Protein AF-A0A392QP48-F1 (afdb_monomer)

Secondary structure (DSSP, 8-state):
--S-TTTTT-HHHH--EEEEEETT--EEETTSS-HHHHHHHEEEEEEEPHHHHHHHHHHHHHHHHHHT----------------PPP-

Mean predicted aligned error: 13.51 Å

Sequence (88 aa):
MFGIEGKLEDPLRSGWQLVFVDRENDVLLLGDDPWESFVNNVWYIKILSPEDIQKMGEQAVETLALGSGQRLNGSGESHHIVSGQPPS

Organism: NCBI:txid97028

Radius of gyration: 26.82 Å; Cα contacts (8 Å, |Δi|>4): 64; chains: 1; bounding box: 52×22×88 Å

InterPro domains:
  IPR033389 AUX/IAA domain [PF02309] (14-53)
  IPR044835 Auxin response factor [PTHR31384] (1-57)
  IPR053793 PB1-like domain [PS51745] (1-52)

Foldseek 3Di:
DPPCPPLDVCCPVNVKFKWFAFPVRDIGGPDPDDPVVCVVTGPGIDIDHNVNVVVVVVVVVVVVVVVVPPDPPPPPPDDDDDDDDDDD

pLDDT: mean 77.68, std 19.41, range [39.34, 96.25]

Structure (mmCIF, N/CA/C/O backbone):
data_AF-A0A392QP48-F1
#
_entry.id   AF-A0A392QP48-F1
#
loop_
_atom_site.group_PDB
_atom_site.id
_atom_site.type_symbol
_atom_site.label_atom_id
_atom_site.label_alt_id
_atom_site.label_comp_id
_atom_site.label_asym_id
_atom_site.label_entity_id
_atom_site.label_seq_id
_atom_site.pdbx_PDB_ins_code
_atom_site.Cartn_x
_atom_site.Cartn_y
_atom_site.Cartn_z
_atom_site.occupancy
_atom_site.B_iso_or_equiv
_atom_site.auth_seq_id
_atom_site.auth_comp_id
_atom_site.auth_asym_id
_atom_site.auth_atom_id
_atom_site.pdbx_PDB_model_num
ATOM 1 N N . MET A 1 1 ? -17.047 -6.254 -6.110 1.00 67.25 1 MET A N 1
ATOM 2 C CA . MET A 1 1 ? -16.199 -7.325 -5.522 1.00 67.25 1 MET A CA 1
ATOM 3 C C . MET A 1 1 ? -16.013 -7.170 -4.012 1.00 67.25 1 MET A C 1
ATOM 5 O O . MET A 1 1 ? -16.063 -8.179 -3.333 1.00 67.25 1 MET A O 1
ATOM 9 N N . PHE A 1 2 ? -15.875 -5.952 -3.470 1.00 80.00 2 PHE A N 1
ATOM 10 C CA . PHE A 1 2 ? -15.680 -5.741 -2.021 1.00 80.00 2 PHE A CA 1
ATOM 11 C C . PHE A 1 2 ? -16.659 -4.736 -1.381 1.00 80.00 2 PHE A C 1
ATOM 13 O O . PHE A 1 2 ? -16.555 -4.461 -0.195 1.00 80.00 2 PHE A O 1
ATOM 20 N N . GLY A 1 3 ? -17.599 -4.163 -2.148 1.00 85.56 3 GLY A N 1
ATOM 21 C CA . GLY A 1 3 ? -18.567 -3.182 -1.629 1.00 85.56 3 GLY A CA 1
ATOM 22 C C . GLY A 1 3 ? -17.954 -1.847 -1.181 1.00 85.56 3 GLY A C 1
ATOM 23 O O . GLY A 1 3 ? -18.607 -1.077 -0.486 1.00 85.56 3 GLY A O 1
ATOM 24 N N . ILE A 1 4 ? -16.705 -1.572 -1.567 1.00 87.25 4 ILE A N 1
ATOM 25 C CA . ILE A 1 4 ? -15.935 -0.365 -1.215 1.00 87.25 4 ILE A CA 1
ATOM 26 C C . ILE A 1 4 ? -15.655 0.511 -2.442 1.00 87.25 4 ILE A C 1
ATOM 28 O O . ILE A 1 4 ? -14.606 1.147 -2.552 1.00 87.25 4 ILE A O 1
ATOM 32 N N . GLU A 1 5 ? -16.583 0.518 -3.397 1.00 87.00 5 GLU A N 1
ATOM 33 C CA . GLU A 1 5 ? -16.490 1.362 -4.589 1.00 87.00 5 GLU A CA 1
ATOM 34 C C . GLU A 1 5 ? -16.283 2.834 -4.195 1.00 87.00 5 GLU A C 1
ATOM 36 O O . GLU A 1 5 ? -16.922 3.353 -3.276 1.00 87.00 5 GLU A O 1
ATOM 41 N N . GLY A 1 6 ? -15.316 3.487 -4.840 1.00 85.25 6 GLY A N 1
ATOM 42 C CA . GLY A 1 6 ? -14.932 4.872 -4.566 1.00 85.25 6 GLY A CA 1
ATOM 43 C C . GLY A 1 6 ? -14.197 5.131 -3.249 1.00 85.25 6 GLY A C 1
ATOM 44 O O . GLY A 1 6 ? -13.805 6.264 -2.987 1.00 85.25 6 GLY A O 1
ATOM 45 N N . LYS A 1 7 ? -13.970 4.118 -2.400 1.00 88.25 7 LYS A N 1
ATOM 46 C CA . LYS A 1 7 ? -13.216 4.304 -1.147 1.00 88.25 7 LYS A CA 1
ATOM 47 C C . LYS A 1 7 ? -11.709 4.360 -1.384 1.00 88.25 7 LYS A C 1
ATOM 49 O O . LYS A 1 7 ? -11.036 5.153 -0.744 1.00 88.25 7 LYS A O 1
ATOM 54 N N . LEU A 1 8 ? -11.185 3.570 -2.316 1.00 88.00 8 LEU A N 1
ATOM 55 C CA . LEU A 1 8 ? -9.746 3.545 -2.6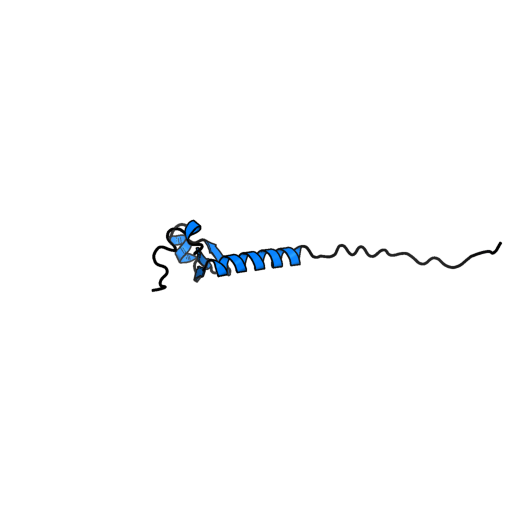11 1.00 88.00 8 LEU A CA 1
ATOM 56 C C . LEU A 1 8 ? -9.275 4.733 -3.468 1.00 88.00 8 LEU A C 1
ATOM 58 O O . LEU A 1 8 ? -8.079 4.981 -3.544 1.00 88.00 8 LEU A O 1
ATOM 62 N N . GLU A 1 9 ? -10.200 5.461 -4.102 1.00 87.50 9 GLU A N 1
ATOM 63 C CA . GLU A 1 9 ? -9.888 6.618 -4.957 1.00 87.50 9 GLU A CA 1
ATOM 64 C C . GLU A 1 9 ? -9.542 7.877 -4.146 1.00 87.50 9 GLU A C 1
ATOM 66 O O . GLU A 1 9 ? -8.811 8.738 -4.626 1.00 87.50 9 GLU A O 1
ATOM 71 N N . ASP A 1 10 ? -10.040 7.971 -2.908 1.00 87.50 10 ASP A N 1
ATOM 72 C CA . ASP A 1 10 ? -9.738 9.056 -1.968 1.00 87.50 10 ASP A CA 1
ATOM 73 C C . ASP A 1 10 ? -9.393 8.473 -0.583 1.00 87.50 10 ASP A C 1
ATOM 75 O O . ASP A 1 10 ? -10.247 8.445 0.317 1.00 87.50 10 ASP A O 1
ATOM 79 N N . PRO A 1 11 ? -8.155 7.968 -0.402 1.00 85.00 11 PRO A N 1
ATOM 80 C CA . PRO A 1 11 ? -7.707 7.354 0.850 1.00 85.00 11 PRO A CA 1
ATOM 81 C C . PRO A 1 11 ? -7.799 8.302 2.050 1.00 85.00 11 PRO A C 1
ATOM 83 O O . PRO A 1 11 ? -8.119 7.876 3.157 1.00 85.00 11 PRO A O 1
ATOM 86 N N . LEU A 1 12 ? -7.572 9.603 1.831 1.00 85.75 12 LEU A N 1
ATOM 87 C CA . LEU A 1 12 ? -7.601 10.629 2.878 1.00 85.75 12 LEU A CA 1
ATOM 88 C C . LEU A 1 12 ? -9.004 10.801 3.463 1.00 85.75 12 LEU A C 1
ATOM 90 O O . LEU A 1 12 ? -9.161 10.951 4.673 1.00 85.75 12 LEU A O 1
ATOM 94 N N . ARG A 1 13 ? -10.033 10.774 2.614 1.00 90.31 13 ARG A N 1
ATOM 95 C CA . ARG A 1 13 ? -11.425 10.916 3.053 1.00 90.31 13 ARG A CA 1
ATOM 96 C C . ARG A 1 13 ? -12.033 9.604 3.528 1.00 90.31 13 ARG A C 1
ATOM 98 O O . ARG A 1 13 ? -12.894 9.610 4.407 1.00 90.31 13 ARG A O 1
ATOM 105 N N . SER A 1 14 ? -11.672 8.491 2.899 1.00 92.25 14 SER A N 1
ATOM 106 C CA . SER A 1 14 ? -12.276 7.192 3.188 1.00 92.25 14 SER A CA 1
ATOM 107 C C . SER A 1 14 ? -11.599 6.465 4.350 1.00 92.25 14 SER A C 1
ATOM 109 O O . SER A 1 14 ? -12.254 5.647 4.997 1.00 92.25 14 SER A O 1
ATOM 111 N N . GLY A 1 15 ? -10.313 6.742 4.585 1.00 91.56 15 GLY A N 1
ATOM 112 C CA . GLY A 1 15 ? -9.439 5.989 5.479 1.00 91.56 15 GLY A CA 1
ATOM 113 C C . GLY A 1 15 ? -9.095 4.585 4.973 1.00 91.56 15 GLY A C 1
ATOM 114 O O . GLY A 1 15 ? -8.506 3.810 5.714 1.00 91.56 15 GLY A O 1
ATOM 115 N N . TRP A 1 16 ? -9.493 4.215 3.755 1.00 94.06 16 TRP A N 1
ATOM 116 C CA . TRP A 1 16 ? -9.133 2.932 3.158 1.00 94.06 16 TRP A CA 1
ATOM 117 C C . TRP A 1 16 ? -7.799 3.060 2.441 1.00 94.06 16 TRP A C 1
ATOM 119 O O . TRP A 1 16 ? -7.626 3.952 1.613 1.00 94.06 16 TRP A O 1
ATOM 129 N N . GLN A 1 17 ? -6.887 2.130 2.710 1.00 93.00 17 GLN A N 1
ATOM 130 C CA . GLN A 1 17 ? -5.560 2.134 2.106 1.00 93.00 17 GLN A CA 1
ATOM 131 C C . GLN A 1 17 ? -5.317 0.841 1.339 1.00 93.00 17 GLN A C 1
ATOM 133 O O . GLN A 1 17 ? -5.532 -0.261 1.846 1.00 93.00 17 GLN A O 1
ATOM 138 N N . LEU A 1 18 ? -4.825 0.985 0.112 1.00 92.88 18 LEU A N 1
ATOM 139 C CA . LEU A 1 18 ? -4.282 -0.125 -0.655 1.00 92.88 18 LEU A CA 1
ATOM 140 C C . LEU A 1 18 ? -2.776 -0.198 -0.399 1.00 92.88 18 LEU A C 1
ATOM 142 O O . LEU A 1 18 ? -2.063 0.792 -0.588 1.00 92.88 18 LEU A O 1
ATOM 146 N N . VAL A 1 19 ? -2.311 -1.356 0.056 1.00 94.00 19 VAL A N 1
ATOM 147 C CA . VAL A 1 19 ? -0.893 -1.640 0.305 1.00 94.00 19 VAL A CA 1
ATOM 148 C C . VAL A 1 19 ? -0.512 -2.944 -0.374 1.00 94.00 19 VAL A C 1
ATOM 150 O O . VAL A 1 19 ? -1.368 -3.790 -0.653 1.00 94.00 19 VAL A O 1
ATOM 153 N N . PHE A 1 20 ? 0.775 -3.141 -0.604 1.00 95.38 20 PHE A N 1
ATOM 154 C CA . PHE A 1 20 ? 1.300 -4.427 -1.028 1.00 95.38 20 PHE A CA 1
ATOM 155 C C . PHE A 1 20 ? 2.396 -4.894 -0.084 1.00 95.38 20 PHE A C 1
ATOM 157 O O . PHE A 1 20 ? 2.975 -4.104 0.656 1.00 95.38 20 PHE A O 1
ATOM 164 N N . VAL A 1 21 ? 2.621 -6.202 -0.080 1.00 95.00 21 VAL A N 1
ATOM 165 C CA . VAL A 1 21 ? 3.764 -6.809 0.588 1.00 95.00 21 VAL A CA 1
ATOM 166 C C . VAL A 1 21 ? 4.670 -7.383 -0.468 1.00 95.00 21 VAL A C 1
ATOM 168 O O . VAL A 1 21 ? 4.196 -8.059 -1.387 1.00 95.00 21 VAL A O 1
ATOM 171 N N . ASP A 1 22 ? 5.948 -7.068 -0.359 1.00 95.44 22 ASP A N 1
ATOM 172 C CA . ASP A 1 22 ? 6.959 -7.540 -1.284 1.00 95.44 22 ASP A CA 1
ATOM 173 C C . ASP A 1 22 ? 7.546 -8.896 -0.860 1.00 95.44 22 ASP A C 1
ATOM 175 O O . ASP A 1 22 ? 7.024 -9.595 0.016 1.00 95.44 22 ASP A O 1
ATOM 179 N N . ARG A 1 23 ? 8.623 -9.312 -1.528 1.00 94.00 23 ARG A N 1
ATOM 180 C CA . ARG A 1 23 ? 9.310 -10.578 -1.235 1.00 94.00 23 ARG A CA 1
ATOM 181 C C . ARG A 1 23 ? 10.192 -10.518 0.011 1.00 94.00 23 ARG A C 1
ATOM 183 O O . ARG A 1 23 ? 10.559 -11.574 0.523 1.00 94.00 23 ARG A O 1
ATOM 190 N N . GLU A 1 24 ? 10.523 -9.321 0.482 1.00 95.50 24 GLU A N 1
ATOM 191 C CA . GLU A 1 24 ? 11.280 -9.069 1.712 1.00 95.50 24 GLU A CA 1
ATOM 192 C C . GLU A 1 24 ? 10.355 -8.974 2.937 1.00 95.50 24 GLU A C 1
ATOM 194 O O . GLU A 1 24 ? 10.823 -8.908 4.071 1.00 95.50 24 GLU A O 1
ATOM 199 N N . ASN A 1 25 ? 9.041 -9.115 2.713 1.00 91.50 25 ASN A N 1
ATOM 200 C CA . ASN A 1 25 ? 7.982 -9.053 3.714 1.00 91.50 25 ASN A CA 1
ATOM 201 C C . ASN A 1 25 ? 7.756 -7.626 4.256 1.00 91.50 25 ASN A C 1
ATOM 203 O O . ASN A 1 25 ? 7.169 -7.458 5.331 1.00 91.50 25 ASN A O 1
ATOM 207 N N . ASP A 1 26 ? 8.142 -6.608 3.487 1.00 92.12 26 ASP A N 1
ATOM 208 C CA . ASP A 1 26 ? 7.872 -5.210 3.799 1.00 92.12 26 ASP A CA 1
ATOM 209 C C . ASP A 1 26 ? 6.488 -4.798 3.299 1.00 92.12 26 ASP A C 1
ATOM 211 O O . ASP A 1 26 ? 6.070 -5.135 2.191 1.00 92.12 26 ASP A O 1
ATOM 215 N N . VAL A 1 27 ? 5.746 -4.073 4.142 1.00 92.12 27 VAL A N 1
ATOM 216 C CA . VAL A 1 27 ? 4.435 -3.511 3.791 1.00 92.12 27 VAL A CA 1
ATOM 217 C C . VAL A 1 27 ? 4.645 -2.111 3.226 1.00 92.12 27 VAL A C 1
ATOM 219 O O . VAL A 1 27 ? 5.077 -1.214 3.947 1.00 92.12 27 VAL A O 1
ATOM 222 N N . LEU A 1 28 ? 4.294 -1.914 1.958 1.00 93.06 28 LEU A N 1
ATOM 223 C CA . LEU A 1 28 ? 4.539 -0.679 1.216 1.00 93.06 28 LEU A CA 1
ATOM 224 C C . LEU A 1 28 ? 3.243 -0.105 0.632 1.00 93.06 28 LEU A C 1
ATOM 226 O O . LEU A 1 28 ? 2.288 -0.830 0.328 1.00 93.06 28 LEU A O 1
ATOM 230 N N . LEU A 1 29 ? 3.204 1.219 0.477 1.00 92.19 29 LEU A N 1
ATOM 231 C CA . LEU A 1 29 ? 2.093 1.909 -0.172 1.00 92.19 29 LEU A CA 1
ATOM 232 C C . LEU A 1 29 ?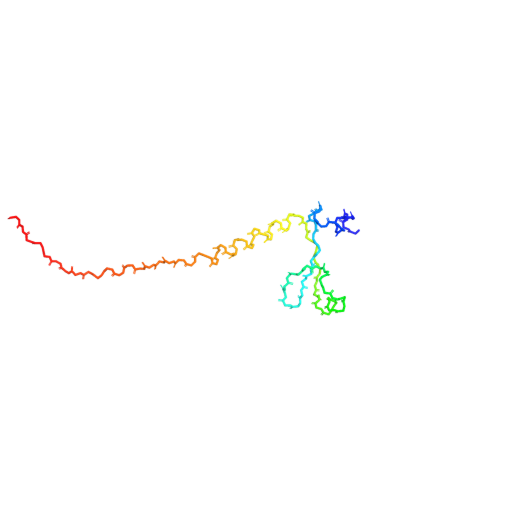 2.086 1.597 -1.668 1.00 92.19 29 LEU A C 1
ATOM 234 O O . LEU A 1 29 ? 3.123 1.577 -2.326 1.00 92.19 29 LEU A O 1
ATOM 238 N N . LEU A 1 30 ? 0.899 1.353 -2.221 1.00 90.88 30 LEU A N 1
ATOM 239 C CA . LEU A 1 30 ? 0.769 1.118 -3.651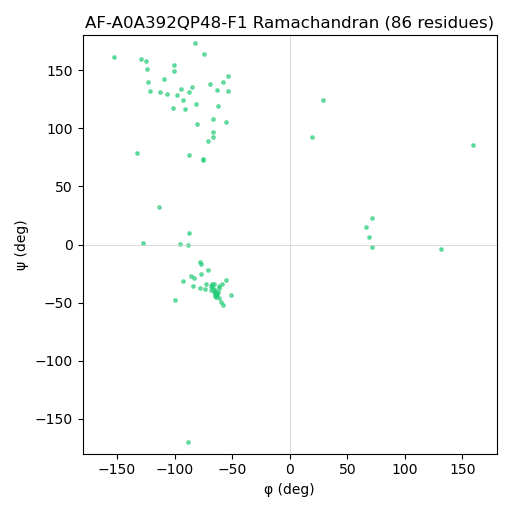 1.00 90.88 30 LEU A CA 1
ATOM 240 C C . LEU A 1 30 ? 0.753 2.452 -4.412 1.00 90.88 30 LEU A C 1
ATOM 242 O O . LEU A 1 30 ? -0.169 3.242 -4.220 1.00 90.88 30 LEU A O 1
ATOM 246 N N . GLY A 1 31 ? 1.706 2.652 -5.328 1.00 86.25 31 GLY A N 1
ATOM 247 C CA . GLY A 1 31 ? 1.663 3.750 -6.306 1.00 86.25 31 GLY A CA 1
ATOM 248 C C . GLY A 1 31 ? 2.931 4.593 -6.452 1.00 86.25 31 GLY A C 1
ATOM 249 O O . GLY A 1 31 ? 2.950 5.455 -7.326 1.00 86.25 31 GLY A O 1
ATOM 250 N N . ASP A 1 32 ? 3.971 4.346 -5.651 1.00 86.25 32 ASP A N 1
ATOM 251 C CA . ASP A 1 32 ? 5.207 5.145 -5.690 1.00 86.25 32 ASP A CA 1
ATOM 252 C C . ASP A 1 32 ? 6.185 4.703 -6.799 1.00 86.25 32 ASP A C 1
ATOM 254 O O . ASP A 1 32 ? 6.922 5.523 -7.351 1.00 86.25 32 ASP A O 1
ATOM 258 N N . ASP A 1 33 ? 6.161 3.420 -7.175 1.00 88.94 33 ASP A N 1
ATOM 259 C CA . ASP A 1 33 ? 7.091 2.827 -8.141 1.00 88.94 33 ASP A CA 1
ATOM 260 C C . ASP A 1 33 ? 6.501 2.676 -9.558 1.00 88.94 33 ASP A C 1
ATOM 262 O O . ASP A 1 33 ? 5.288 2.501 -9.726 1.00 88.94 33 ASP A O 1
ATOM 266 N N . PRO A 1 34 ? 7.348 2.646 -10.611 1.00 95.19 34 PRO A N 1
ATOM 267 C CA . PRO A 1 34 ? 6.928 2.238 -11.948 1.00 95.19 34 PRO A CA 1
ATOM 268 C C . PRO A 1 34 ? 6.243 0.866 -11.938 1.00 95.19 34 PRO A C 1
ATOM 270 O O . PRO A 1 34 ? 6.662 -0.043 -11.220 1.00 95.19 34 PRO A O 1
ATOM 273 N N . TRP A 1 35 ? 5.247 0.686 -12.810 1.00 94.12 35 TRP A N 1
ATOM 274 C CA . TRP A 1 35 ? 4.449 -0.545 -12.879 1.00 94.12 35 TRP A CA 1
ATOM 275 C C . TRP A 1 35 ? 5.295 -1.823 -12.975 1.00 94.12 35 TRP A C 1
ATOM 277 O O . TRP A 1 35 ? 5.045 -2.789 -12.260 1.00 94.12 35 TRP A O 1
ATOM 287 N N . GLU A 1 36 ? 6.338 -1.813 -13.805 1.00 95.19 36 GLU A N 1
ATOM 288 C CA . GLU A 1 36 ? 7.238 -2.960 -13.964 1.00 95.19 36 GLU A CA 1
ATOM 289 C C . GLU A 1 36 ? 7.974 -3.309 -12.662 1.00 95.19 36 GLU A C 1
ATOM 291 O O . GLU A 1 36 ? 8.102 -4.484 -12.321 1.00 95.19 36 GLU A O 1
ATOM 296 N N . SER A 1 37 ? 8.430 -2.311 -11.900 1.00 92.31 37 SER A N 1
ATOM 297 C CA . SER A 1 37 ? 9.074 -2.540 -10.602 1.00 92.31 37 SER A CA 1
ATOM 298 C C . SER A 1 37 ? 8.088 -3.146 -9.606 1.00 92.31 37 SER A C 1
ATOM 300 O O . SER A 1 37 ? 8.407 -4.140 -8.953 1.00 92.31 37 SER A O 1
ATOM 302 N N . PHE A 1 38 ? 6.866 -2.608 -9.554 1.00 93.31 38 PHE A N 1
ATOM 303 C CA . PHE A 1 38 ? 5.802 -3.127 -8.700 1.00 93.31 38 PHE A CA 1
ATOM 304 C C . PHE A 1 38 ? 5.484 -4.598 -9.006 1.00 93.31 38 PHE A C 1
ATOM 306 O O . PHE A 1 38 ? 5.513 -5.427 -8.101 1.00 93.31 38 PHE A O 1
ATOM 313 N N . VAL A 1 39 ? 5.234 -4.946 -10.274 1.00 94.19 39 VAL A N 1
ATOM 314 C CA . VAL A 1 39 ? 4.873 -6.319 -10.679 1.00 94.19 39 VAL A CA 1
ATOM 315 C C . VAL A 1 39 ? 5.986 -7.316 -10.361 1.00 94.19 39 VAL A C 1
ATOM 317 O O . VAL A 1 39 ? 5.711 -8.455 -9.985 1.00 94.19 39 VAL A O 1
ATOM 320 N N . ASN A 1 40 ? 7.246 -6.901 -10.490 1.00 94.25 40 ASN A N 1
ATOM 321 C CA . ASN A 1 40 ? 8.375 -7.769 -10.174 1.00 94.25 40 ASN A CA 1
ATOM 322 C C . ASN A 1 40 ? 8.545 -7.989 -8.664 1.00 94.25 40 ASN A C 1
ATOM 324 O O . ASN A 1 40 ? 8.948 -9.087 -8.260 1.00 94.25 40 ASN A O 1
ATOM 328 N N . ASN A 1 41 ? 8.231 -6.985 -7.841 1.00 92.62 41 ASN A N 1
ATOM 329 C CA . ASN A 1 41 ? 8.485 -7.033 -6.404 1.00 92.62 41 ASN A CA 1
ATOM 330 C C . ASN A 1 41 ? 7.298 -7.554 -5.576 1.00 92.62 41 ASN A C 1
ATOM 332 O O . ASN A 1 41 ? 7.496 -8.209 -4.555 1.00 92.62 41 ASN A O 1
ATOM 336 N N . VAL A 1 42 ? 6.060 -7.312 -6.012 1.00 95.94 42 VAL A N 1
ATOM 337 C CA . VAL A 1 42 ? 4.867 -7.660 -5.233 1.00 95.94 42 VAL A CA 1
ATOM 338 C C . VAL A 1 42 ? 4.738 -9.164 -5.002 1.00 95.94 42 VAL A C 1
ATOM 340 O O . VAL A 1 42 ? 4.834 -9.976 -5.923 1.00 95.94 42 VAL A O 1
ATOM 343 N N . TRP A 1 43 ? 4.460 -9.537 -3.755 1.00 96.25 43 TRP A N 1
ATOM 344 C CA . TRP A 1 43 ? 4.074 -10.892 -3.391 1.00 96.25 43 TRP A CA 1
ATOM 345 C C . TRP A 1 43 ? 2.558 -11.016 -3.222 1.00 96.25 43 TRP A C 1
ATOM 347 O O . TRP A 1 43 ? 1.940 -11.911 -3.799 1.00 96.25 43 TRP A O 1
ATOM 357 N N . TYR A 1 44 ? 1.936 -10.098 -2.480 1.00 95.56 44 TYR A N 1
ATOM 358 C CA . TYR A 1 44 ? 0.480 -10.013 -2.370 1.00 95.56 44 TYR A CA 1
ATOM 359 C C . TYR A 1 44 ? 0.015 -8.588 -2.063 1.00 95.56 44 TYR A C 1
ATOM 361 O O . TYR A 1 44 ? 0.773 -7.746 -1.591 1.00 95.56 44 TYR A O 1
ATOM 369 N N . ILE A 1 45 ? -1.266 -8.322 -2.312 1.00 94.31 45 ILE A N 1
ATOM 370 C CA . ILE A 1 45 ? -1.901 -7.024 -2.068 1.00 94.31 45 ILE A CA 1
ATOM 371 C C . ILE A 1 45 ? -2.852 -7.163 -0.879 1.00 94.31 45 ILE A C 1
ATOM 373 O O . ILE A 1 45 ? -3.524 -8.186 -0.728 1.00 94.31 45 ILE A O 1
ATOM 377 N N . LYS A 1 46 ? -2.918 -6.132 -0.037 1.00 93.56 46 LYS A N 1
ATOM 378 C CA . LYS A 1 46 ? -3.858 -6.027 1.081 1.00 93.56 46 LYS A CA 1
ATOM 379 C C . LYS A 1 46 ? -4.679 -4.753 0.943 1.00 93.56 46 LYS A C 1
ATOM 381 O O . LYS A 1 46 ? -4.164 -3.691 0.606 1.00 93.56 46 LYS A O 1
ATOM 386 N N . ILE A 1 47 ? -5.961 -4.873 1.255 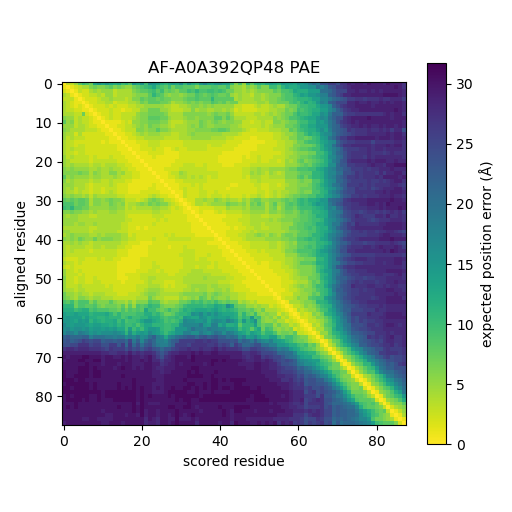1.00 93.75 47 ILE A N 1
ATOM 387 C CA . ILE A 1 47 ? -6.855 -3.735 1.429 1.00 93.75 47 ILE A CA 1
ATOM 388 C C . ILE A 1 47 ? -6.998 -3.539 2.933 1.00 93.75 47 ILE A C 1
ATOM 390 O O . ILE A 1 47 ? -7.480 -4.442 3.615 1.00 93.75 47 ILE A O 1
ATOM 394 N N . LEU A 1 48 ? -6.561 -2.391 3.437 1.00 93.81 48 LEU A N 1
ATOM 395 C CA . LEU A 1 48 ? -6.677 -2.038 4.845 1.00 93.81 48 LEU A CA 1
ATOM 396 C C . LEU A 1 48 ? -7.902 -1.152 5.047 1.00 93.81 48 LEU A C 1
ATOM 398 O O . LEU A 1 48 ? -8.072 -0.139 4.359 1.00 93.81 48 LEU A O 1
ATOM 402 N N . SER A 1 49 ? -8.747 -1.540 5.996 1.00 93.75 49 SER A N 1
ATOM 403 C CA . SER A 1 49 ? -9.821 -0.683 6.482 1.00 93.75 49 SER A CA 1
ATOM 404 C C . SER A 1 49 ? -9.257 0.431 7.383 1.00 93.75 49 SER A C 1
ATOM 406 O O . SER A 1 49 ? -8.144 0.301 7.904 1.00 93.75 49 SER A O 1
ATOM 408 N N . PRO A 1 50 ? -10.025 1.502 7.652 1.00 92.69 50 PRO A N 1
ATOM 409 C CA . PRO A 1 50 ? -9.609 2.547 8.590 1.00 92.69 50 PRO A CA 1
ATOM 410 C C . PRO A 1 50 ? -9.259 2.014 9.989 1.00 92.69 50 PRO A C 1
ATOM 412 O O . PRO A 1 50 ? -8.428 2.586 10.693 1.00 92.69 50 PRO A O 1
ATOM 415 N N . GLU A 1 51 ? -9.900 0.925 10.415 1.00 93.75 51 GLU A N 1
ATOM 416 C CA . GLU A 1 51 ? -9.638 0.270 11.700 1.00 93.75 51 GLU A CA 1
ATOM 417 C C . GLU A 1 51 ? -8.307 -0.492 11.685 1.00 93.75 51 GLU A C 1
ATOM 419 O O . GLU A 1 51 ? -7.572 -0.462 12.671 1.00 93.75 51 GLU A O 1
ATOM 424 N N . ASP A 1 52 ? -7.964 -1.137 10.565 1.00 92.50 52 ASP A N 1
ATOM 425 C CA . ASP A 1 52 ? -6.689 -1.848 10.413 1.00 92.50 52 ASP A CA 1
ATOM 426 C C . ASP A 1 52 ? -5.504 -0.879 10.463 1.00 92.50 52 ASP A C 1
ATOM 428 O O . ASP A 1 52 ? -4.497 -1.167 11.107 1.00 92.50 52 ASP A O 1
ATOM 432 N N . ILE A 1 53 ? -5.642 0.295 9.838 1.00 89.94 53 ILE A N 1
ATOM 433 C CA . ILE A 1 53 ? -4.609 1.340 9.849 1.00 89.94 53 ILE A CA 1
ATOM 434 C C . ILE A 1 53 ? -4.391 1.875 11.269 1.00 89.94 53 ILE A C 1
ATOM 436 O O . ILE A 1 53 ? -3.246 2.035 11.693 1.00 89.94 53 ILE A O 1
ATOM 440 N N . GLN A 1 54 ? -5.471 2.110 12.024 1.00 89.94 54 GLN A N 1
ATOM 441 C CA . GLN A 1 54 ? -5.379 2.549 13.421 1.00 89.94 54 GLN A CA 1
ATOM 442 C C . GLN A 1 54 ? -4.628 1.525 14.279 1.00 89.94 54 GLN A C 1
ATOM 444 O O . GLN A 1 54 ? -3.648 1.878 14.933 1.00 89.94 54 GLN A O 1
ATOM 449 N N . LYS A 1 55 ? -5.005 0.244 14.192 1.00 88.94 55 LYS A N 1
ATOM 450 C CA . LYS A 1 55 ? -4.338 -0.844 14.927 1.00 88.94 55 LYS A CA 1
ATOM 451 C C . LYS A 1 55 ? -2.872 -1.010 14.542 1.00 88.94 55 LYS A C 1
ATOM 453 O O . LYS A 1 55 ? -2.038 -1.308 15.393 1.00 88.94 55 LYS A O 1
ATOM 458 N N . MET A 1 56 ? -2.541 -0.835 13.265 1.00 84.56 56 MET A N 1
ATOM 459 C CA . MET A 1 56 ? -1.158 -0.916 12.797 1.00 84.56 56 MET A CA 1
ATOM 460 C C . MET A 1 56 ? -0.308 0.224 13.376 1.00 84.56 56 MET A C 1
ATOM 462 O O . MET A 1 56 ? 0.831 -0.006 13.780 1.00 84.56 56 MET A O 1
ATOM 466 N N . GLY A 1 57 ? -0.880 1.427 13.495 1.00 81.62 57 GLY A N 1
ATOM 467 C CA . GLY A 1 57 ? -0.256 2.553 14.193 1.00 81.62 57 GLY A CA 1
ATOM 468 C C . GLY A 1 57 ? -0.045 2.287 15.687 1.00 81.62 57 GLY A C 1
ATOM 469 O O . GLY A 1 57 ? 1.035 2.560 16.207 1.00 81.62 57 GLY A O 1
ATOM 470 N N . GLU A 1 58 ? -1.036 1.702 16.363 1.00 83.50 58 GLU A N 1
ATOM 471 C CA . GLU A 1 58 ? -0.962 1.314 17.782 1.00 83.50 58 GLU A CA 1
ATOM 472 C C . GLU A 1 58 ? 0.140 0.270 18.038 1.00 83.50 58 GLU A C 1
ATOM 474 O O . GLU A 1 58 ? 0.970 0.435 18.931 1.00 83.50 58 GLU A O 1
ATOM 479 N N . GLN A 1 59 ? 0.231 -0.767 17.203 1.00 74.88 59 GLN A N 1
ATOM 480 C CA . GLN A 1 59 ? 1.283 -1.784 17.325 1.00 74.88 59 GLN A CA 1
ATOM 481 C C . GLN A 1 59 ? 2.679 -1.233 17.016 1.00 74.88 59 GLN A C 1
ATOM 483 O O . GLN A 1 59 ? 3.662 -1.648 17.636 1.00 74.88 59 GLN A O 1
ATOM 488 N N . ALA A 1 60 ? 2.788 -0.283 16.083 1.00 73.25 60 ALA A N 1
ATOM 489 C CA . ALA A 1 60 ? 4.050 0.392 15.807 1.00 73.25 60 ALA A CA 1
ATOM 490 C C . ALA A 1 60 ? 4.520 1.195 17.028 1.00 73.25 60 ALA A C 1
ATOM 492 O O . ALA A 1 60 ? 5.679 1.071 17.425 1.00 73.25 60 ALA A O 1
ATOM 493 N N . VAL A 1 61 ? 3.634 1.958 17.681 1.00 71.75 61 VAL A N 1
ATOM 494 C CA . VAL A 1 61 ? 4.011 2.707 18.892 1.00 71.75 61 VAL A CA 1
ATOM 495 C C . VAL A 1 61 ? 4.319 1.791 20.074 1.00 71.75 61 VAL A C 1
ATOM 497 O O . VAL A 1 61 ? 5.267 2.072 20.800 1.00 71.75 61 VAL A O 1
ATOM 500 N N . GLU A 1 62 ? 3.613 0.669 20.241 1.00 65.81 62 GLU A N 1
ATOM 501 C CA . GLU A 1 62 ? 3.940 -0.338 21.262 1.00 65.81 62 GLU A CA 1
ATOM 502 C C . GLU A 1 62 ? 5.307 -0.989 21.012 1.00 65.81 62 GLU A C 1
ATOM 504 O O . GLU A 1 62 ? 6.106 -1.127 21.937 1.00 65.81 62 GLU A O 1
ATOM 509 N N 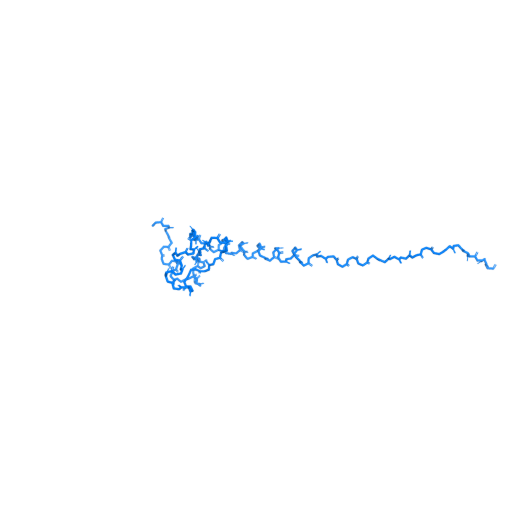. THR A 1 63 ? 5.627 -1.324 19.759 1.00 63.59 63 THR A N 1
ATOM 510 C CA . THR A 1 63 ? 6.933 -1.889 19.375 1.00 63.59 63 THR A CA 1
ATOM 511 C C . THR A 1 63 ? 8.068 -0.897 19.651 1.00 63.59 63 THR A C 1
ATOM 513 O O . THR A 1 63 ? 9.108 -1.265 20.201 1.00 63.59 63 THR A O 1
ATOM 516 N N . LEU A 1 64 ? 7.854 0.385 19.340 1.00 68.06 64 LEU A N 1
ATOM 517 C CA . LEU A 1 64 ? 8.805 1.459 19.636 1.00 68.06 64 LEU A CA 1
ATOM 518 C C . LEU A 1 64 ? 8.920 1.731 21.149 1.00 68.06 64 LEU A C 1
ATOM 520 O O . LEU A 1 64 ? 10.018 2.001 21.643 1.00 68.06 64 LEU A O 1
ATOM 524 N N . ALA A 1 65 ? 7.821 1.618 21.899 1.00 63.16 65 ALA A N 1
ATOM 525 C CA . ALA A 1 65 ? 7.793 1.763 23.356 1.00 63.16 65 ALA A CA 1
ATOM 526 C C . ALA A 1 65 ? 8.528 0.612 24.066 1.00 63.16 65 ALA A C 1
ATOM 528 O O . ALA A 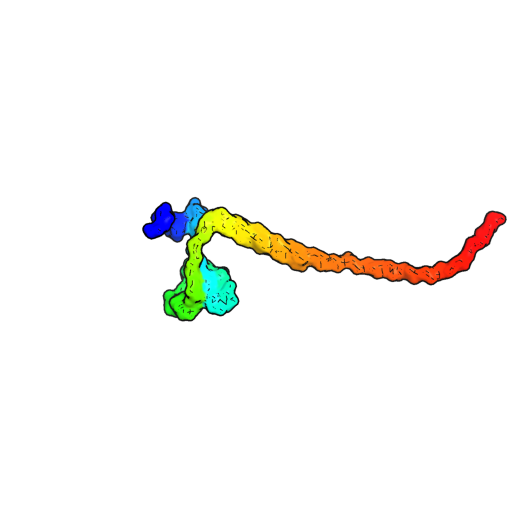1 65 ? 9.284 0.841 25.011 1.00 63.16 65 ALA A O 1
ATOM 529 N N . LEU A 1 66 ? 8.386 -0.623 23.576 1.00 59.28 66 LEU A N 1
ATOM 530 C CA . LEU A 1 66 ? 9.148 -1.780 24.055 1.00 59.28 66 LEU A CA 1
ATOM 531 C C . LEU A 1 66 ? 10.648 -1.641 23.741 1.00 59.28 66 LEU A C 1
ATOM 533 O O . LEU A 1 66 ? 11.480 -2.021 24.565 1.00 59.28 66 LEU A O 1
ATOM 537 N N . GLY A 1 67 ? 11.003 -1.027 22.607 1.00 55.53 67 GLY A N 1
ATOM 538 C CA . GLY A 1 67 ? 12.390 -0.702 22.246 1.00 55.53 67 GLY A CA 1
ATOM 539 C C . GLY A 1 67 ? 13.021 0.432 23.069 1.00 55.53 67 GLY A C 1
ATOM 540 O O . GLY A 1 67 ? 14.241 0.493 23.199 1.00 55.53 67 GLY A O 1
ATOM 541 N N . SER A 1 68 ? 12.214 1.304 23.678 1.00 55.50 68 SER A N 1
ATOM 542 C CA . SER A 1 68 ? 12.679 2.402 24.545 1.00 55.50 68 SER A CA 1
ATOM 543 C C . SER A 1 68 ? 12.673 2.048 26.042 1.00 55.50 68 SER A C 1
ATOM 545 O O . SER A 1 68 ? 13.104 2.842 26.878 1.00 55.50 68 SER A O 1
ATOM 547 N N . GLY A 1 69 ? 12.274 0.820 26.389 1.00 53.00 69 GLY A N 1
ATOM 548 C CA . GLY A 1 69 ? 12.216 0.302 27.756 1.00 53.00 69 GLY A CA 1
ATOM 549 C C . GLY A 1 69 ? 13.499 -0.346 28.291 1.00 53.00 69 GLY A C 1
ATOM 550 O O . GLY A 1 69 ? 13.449 -0.942 29.369 1.00 53.00 69 GLY A O 1
ATOM 551 N N . GLN A 1 70 ? 14.652 -0.254 27.609 1.00 49.19 70 GLN A N 1
ATOM 552 C CA . GLN A 1 70 ? 15.929 -0.778 28.123 1.00 49.19 70 GLN A CA 1
ATOM 553 C C . GLN A 1 70 ? 16.503 0.131 29.230 1.00 49.19 70 GLN A C 1
ATOM 555 O O . GLN A 1 70 ? 17.462 0.873 29.050 1.00 49.19 70 GLN A O 1
ATOM 560 N N . ARG A 1 71 ? 15.866 0.047 30.400 1.00 52.00 71 ARG A N 1
ATOM 561 C CA . ARG A 1 71 ? 16.446 0.040 31.750 1.00 52.00 71 ARG A CA 1
ATOM 562 C C . ARG A 1 71 ? 17.880 0.588 31.841 1.00 52.00 71 ARG A C 1
ATOM 564 O O . ARG A 1 71 ? 18.838 -0.182 31.823 1.00 52.00 71 ARG A O 1
ATOM 571 N N . LEU A 1 72 ? 18.033 1.881 32.120 1.00 48.44 72 LEU A N 1
ATOM 572 C CA . LEU A 1 72 ? 19.205 2.359 32.858 1.00 48.44 72 LEU A CA 1
ATOM 573 C C . LEU A 1 72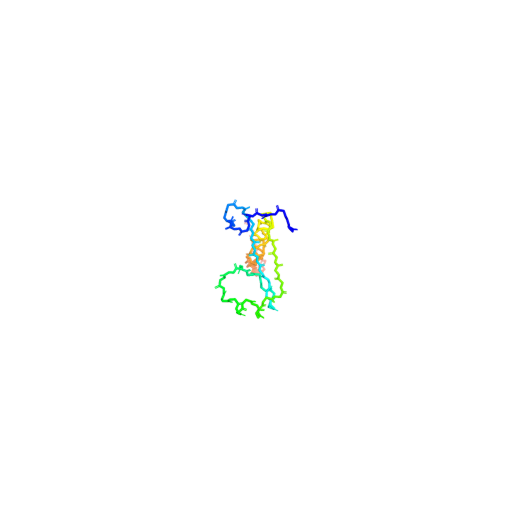 ? 19.021 1.984 34.337 1.00 48.44 72 LEU A C 1
ATOM 575 O O . LEU A 1 72 ? 18.70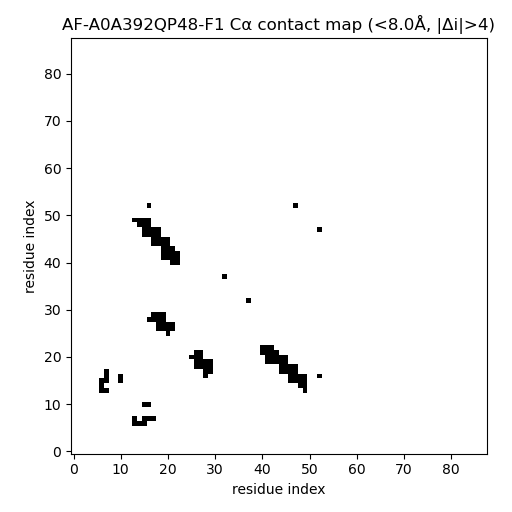8 2.820 35.177 1.00 48.44 72 LEU A O 1
ATOM 579 N N . ASN A 1 73 ? 19.168 0.696 34.657 1.00 43.34 73 ASN A N 1
ATOM 580 C CA . ASN A 1 73 ? 19.366 0.251 36.034 1.00 43.34 73 ASN A CA 1
ATOM 581 C C . ASN A 1 73 ? 20.869 0.305 36.319 1.00 43.34 73 ASN A C 1
ATOM 583 O O . ASN A 1 73 ? 21.554 -0.714 36.258 1.00 43.34 73 ASN A O 1
ATOM 587 N N . GLY A 1 74 ? 21.378 1.516 36.556 1.00 40.31 74 GLY A N 1
ATOM 588 C CA . GLY A 1 74 ? 22.710 1.724 37.111 1.00 40.31 74 GLY A CA 1
ATOM 589 C C . GLY A 1 74 ? 22.721 1.189 38.536 1.00 40.31 74 GLY A C 1
ATOM 590 O O . GLY A 1 74 ? 22.326 1.877 39.473 1.00 40.31 74 GLY A O 1
ATOM 591 N N . SER A 1 75 ? 23.108 -0.072 38.678 1.00 40.81 75 SER A N 1
ATOM 592 C CA . SER A 1 75 ? 23.386 -0.733 39.944 1.00 40.81 75 SER A CA 1
ATOM 593 C C . SER A 1 75 ? 24.438 0.065 40.711 1.00 40.81 75 SER A C 1
ATOM 595 O O . SER A 1 75 ? 25.615 0.058 40.360 1.00 40.81 75 SER A O 1
ATOM 597 N N . GLY A 1 76 ? 23.999 0.771 41.752 1.00 43.06 76 GLY A N 1
ATOM 598 C CA . GLY A 1 76 ? 24.879 1.344 42.758 1.00 43.06 76 GLY A CA 1
ATOM 599 C C . GLY A 1 76 ? 25.551 0.222 43.541 1.00 43.06 76 GLY A C 1
ATOM 600 O O . GLY A 1 76 ? 24.975 -0.314 44.484 1.00 43.06 76 GLY A O 1
ATOM 601 N N . GLU A 1 77 ? 26.772 -0.134 43.152 1.00 40.09 77 GLU A N 1
ATOM 602 C CA . GLU A 1 77 ? 27.671 -0.944 43.969 1.00 40.09 77 GLU A CA 1
ATOM 603 C C . GLU A 1 77 ? 28.163 -0.091 45.146 1.00 40.09 77 GLU A C 1
ATOM 605 O O . GLU A 1 77 ? 29.172 0.606 45.076 1.00 40.09 77 GLU A O 1
ATOM 610 N N . SER A 1 78 ? 27.417 -0.106 46.251 1.00 42.47 78 SER A N 1
ATOM 611 C CA . SER A 1 78 ? 27.929 0.355 47.542 1.00 42.47 78 SER A CA 1
ATOM 612 C C . SER A 1 78 ? 28.757 -0.761 48.166 1.00 42.47 78 SER A C 1
ATOM 614 O O . SER A 1 78 ? 28.225 -1.743 48.683 1.00 42.47 78 SER A O 1
ATOM 616 N N . HIS A 1 79 ? 30.078 -0.608 48.098 1.00 45.94 79 HIS A N 1
ATOM 617 C CA . HIS A 1 79 ? 31.022 -1.442 48.828 1.00 45.94 79 HIS A CA 1
ATOM 618 C C . HIS A 1 79 ? 30.805 -1.268 50.338 1.00 45.94 79 HIS A C 1
ATOM 620 O O . HIS A 1 79 ? 30.953 -0.183 50.896 1.00 45.94 79 HIS A O 1
ATOM 626 N N . HIS A 1 80 ? 30.461 -2.374 50.991 1.00 39.34 80 HIS A N 1
ATOM 627 C CA . HIS A 1 80 ? 30.375 -2.527 52.435 1.00 39.34 80 HIS A CA 1
ATOM 628 C C . HIS A 1 80 ? 31.778 -2.409 53.055 1.00 39.34 80 HIS A C 1
ATOM 630 O O . HIS A 1 80 ? 32.593 -3.322 52.915 1.00 39.34 80 HIS A O 1
ATOM 636 N N . ILE A 1 81 ? 32.062 -1.297 53.746 1.00 47.12 81 ILE A N 1
ATOM 637 C CA . ILE A 1 81 ? 33.217 -1.180 54.647 1.00 47.12 81 ILE A CA 1
ATOM 638 C C . ILE A 1 81 ? 32.723 -1.201 56.097 1.00 47.12 81 ILE A C 1
ATOM 640 O O . ILE A 1 81 ? 31.781 -0.521 56.492 1.00 47.12 81 ILE A O 1
ATOM 644 N N . VAL A 1 82 ? 33.383 -2.082 56.832 1.00 45.72 82 VAL A N 1
ATOM 645 C CA . VAL A 1 82 ? 33.157 -2.622 58.168 1.00 45.72 82 VAL A CA 1
ATOM 646 C C . VAL A 1 82 ? 33.087 -1.598 59.318 1.00 45.72 82 VAL A C 1
ATOM 648 O O . VAL A 1 82 ? 33.872 -0.662 59.387 1.00 45.72 82 VAL A O 1
ATOM 651 N N . SER A 1 83 ? 32.147 -1.867 60.233 1.00 49.50 83 SER A N 1
ATOM 652 C CA . SER A 1 83 ? 32.170 -1.736 61.705 1.00 49.50 83 SER A CA 1
ATOM 653 C C . SER A 1 83 ? 33.059 -0.674 62.375 1.00 49.50 83 SER A C 1
ATOM 655 O O . SER A 1 83 ? 34.284 -0.761 62.336 1.00 49.50 83 SER A O 1
ATOM 657 N N . GLY A 1 84 ? 32.438 0.186 63.192 1.00 43.16 84 GLY A N 1
ATOM 658 C CA . GLY A 1 84 ? 33.129 0.859 64.298 1.00 43.16 84 GLY A CA 1
ATOM 659 C C . G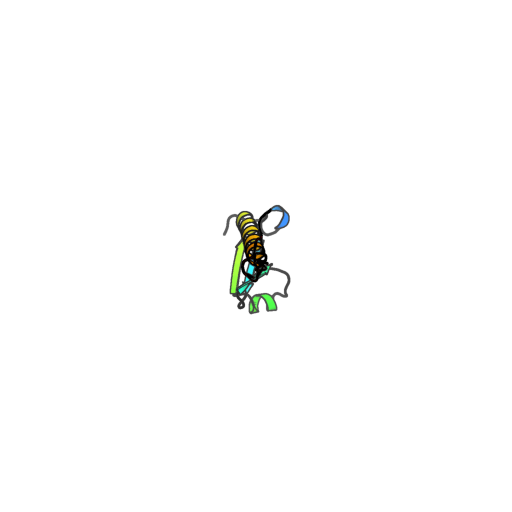LY A 1 84 ? 32.451 2.133 64.792 1.00 43.16 84 GLY A C 1
ATOM 660 O O . GLY A 1 84 ? 32.826 3.225 64.386 1.00 43.16 84 GLY A O 1
ATOM 661 N N . GLN A 1 85 ? 31.489 2.005 65.705 1.00 49.12 85 GLN A N 1
ATOM 662 C CA . GLN A 1 85 ? 30.986 3.126 66.502 1.00 49.12 85 GLN A CA 1
ATOM 663 C C . GLN A 1 85 ? 31.723 3.173 67.846 1.00 49.12 85 GLN A C 1
ATOM 665 O O . GLN A 1 85 ? 31.809 2.129 68.496 1.00 49.12 85 GLN A O 1
ATOM 670 N N . PRO A 1 86 ? 32.200 4.338 68.318 1.00 49.16 86 PRO A N 1
ATOM 671 C CA . PRO A 1 86 ? 32.452 4.549 69.734 1.00 49.16 86 PRO A CA 1
ATOM 672 C C . PRO A 1 86 ? 31.303 5.350 70.390 1.00 49.16 86 PRO A C 1
ATOM 674 O O . PRO A 1 86 ? 30.631 6.134 69.711 1.00 49.16 86 PRO A O 1
ATOM 677 N N . PRO A 1 87 ? 31.032 5.121 71.689 1.00 54.19 87 PRO A N 1
ATOM 678 C CA . PRO A 1 87 ? 29.937 5.753 72.423 1.00 54.19 87 PRO A CA 1
ATOM 679 C C . PRO A 1 87 ? 30.295 7.165 72.925 1.00 54.19 87 PRO A C 1
ATOM 681 O O . PRO A 1 87 ? 31.436 7.608 72.793 1.00 54.19 87 PRO A O 1
ATOM 684 N N . SER A 1 88 ? 29.280 7.844 73.475 1.00 52.09 88 SER A N 1
ATOM 685 C CA . SER A 1 88 ? 29.349 9.140 74.173 1.00 52.09 88 SER A CA 1
ATOM 686 C C . SER A 1 88 ? 30.301 9.162 75.365 1.00 52.09 88 SER A C 1
ATOM 688 O O . SER A 1 88 ? 30.437 8.110 76.030 1.00 52.09 88 SER A O 1
#

Solvent-accessible surface area (backbone atoms only — not comparable to full-atom values): 5708 Å² total; per-residue (Å²): 142,81,89,55,83,75,27,71,82,39,36,87,82,55,40,26,44,60,34,31,27,32,81,87,69,49,82,42,74,68,78,86,62,60,68,71,60,44,67,73,43,53,67,49,77,47,80,36,48,49,66,53,54,51,51,51,53,53,52,51,53,50,54,53,49,63,69,69,59,77,72,87,74,77,74,79,84,76,80,86,79,81,88,86,84,82,85,137

Nearest PDB structures (foldseek):
  4chk-assembly1_A  TM=9.420E-01  e=1.375E-06  Arabidopsis thaliana
  4chk-assembly6_B-4  TM=9.590E-01  e=3.817E-06  Arabidopsis thaliana
  4chk-assembly1_E  TM=8.715E-01  e=1.562E-06  Arabidopsis thaliana
  6l5k-assembly1_A  TM=9.129E-01  e=9.329E-06  Arabidopsis thaliana
  4chk-assembly4_H  TM=7.535E-01  e=2.430E-05  Arabidopsis thaliana